Protein AF-A0A699R801-F1 (afdb_monomer)

Nearest PDB structures (foldseek):
  4rgh-assembly1_A  TM=7.726E-01  e=1.536E-02  Homo sapiens
  7d66-assembly2_I  TM=7.312E-01  e=2.728E-02  Toxoplasma gondii GT1
  5yq8-assembly2_D  TM=7.427E-01  e=1.434E-01  Leishmania major
  1b5f-assembly1_B  TM=5.757E-01  e=1.427E+00  Cynara cardunculus

Solvent-accessible surface area (backbone atoms only — not comparable to full-atom values): 6549 Å² total; per-residue (Å²): 65,30,41,70,55,49,62,73,67,67,60,75,80,61,42,83,63,91,64,73,42,73,46,97,87,66,48,78,44,67,50,76,16,34,37,68,74,44,72,46,76,55,93,95,44,75,43,74,34,72,38,59,25,30,82,59,89,65,49,87,92,61,64,68,83,84,51,68,70,52,41,59,74,53,47,52,45,74,42,77,88,82,71,43,78,44,72,57,80,79,79,81,60,64,75,63,51,62,65,64,73,75,114

Structure (mmCIF, N/CA/C/O backbone):
data_AF-A0A699R801-F1
#
_entry.id   AF-A0A699R801-F1
#
loop_
_atom_site.group_PDB
_atom_site.id
_ato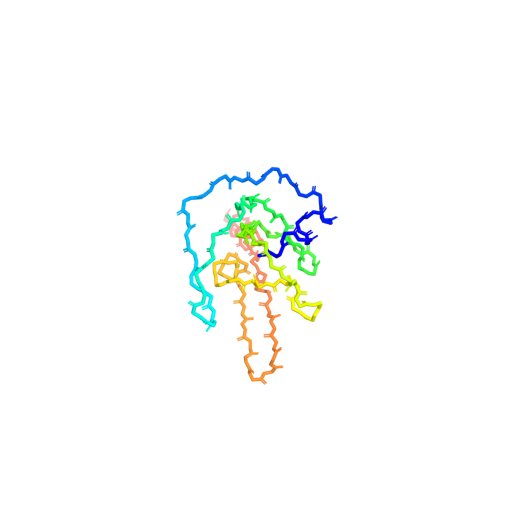m_site.type_symbol
_atom_site.label_atom_id
_atom_site.label_alt_id
_atom_site.label_comp_id
_atom_site.label_asym_id
_atom_site.label_entity_id
_atom_site.label_seq_id
_atom_site.pdbx_PDB_ins_code
_atom_site.Cartn_x
_atom_site.Cartn_y
_atom_site.Cartn_z
_atom_site.occupancy
_atom_site.B_iso_or_equiv
_atom_site.auth_seq_id
_atom_site.auth_comp_id
_atom_site.auth_asym_id
_atom_site.auth_atom_id
_atom_site.pdbx_PDB_model_num
ATOM 1 N N . MET A 1 1 ? 1.287 -0.414 -5.294 1.00 91.19 1 MET A N 1
ATOM 2 C CA . MET A 1 1 ? 0.227 0.325 -6.012 1.00 91.19 1 MET A CA 1
ATOM 3 C C . MET A 1 1 ? 0.612 0.409 -7.484 1.00 91.19 1 MET A C 1
ATOM 5 O O . MET A 1 1 ? 1.769 0.710 -7.754 1.00 91.19 1 MET A O 1
ATOM 9 N N . PRO A 1 2 ? -0.299 0.138 -8.429 1.00 92.69 2 PRO A N 1
ATOM 10 C CA . PRO A 1 2 ? -0.031 0.328 -9.853 1.00 92.69 2 PRO A CA 1
ATOM 11 C C . PRO A 1 2 ? 0.170 1.805 -10.222 1.00 92.69 2 PRO A C 1
ATOM 13 O O . PRO A 1 2 ? -0.574 2.673 -9.755 1.00 92.69 2 PRO A O 1
ATOM 16 N N . LEU A 1 3 ? 1.115 2.087 -11.122 1.00 92.62 3 LEU A N 1
ATOM 17 C CA . LEU A 1 3 ? 1.401 3.437 -11.619 1.00 92.62 3 LEU A CA 1
ATOM 18 C C . LEU A 1 3 ? 0.171 4.104 -12.256 1.00 92.62 3 LEU A C 1
ATOM 20 O O . LEU A 1 3 ? -0.043 5.307 -12.104 1.00 92.62 3 LEU A O 1
ATOM 24 N N . SER A 1 4 ? -0.675 3.323 -12.931 1.00 90.56 4 SER A N 1
ATOM 25 C CA . SER A 1 4 ? -1.920 3.808 -13.537 1.00 90.56 4 SER A CA 1
ATOM 26 C C . SER A 1 4 ? -2.900 4.382 -12.506 1.00 90.56 4 SER A C 1
ATOM 28 O O . SER A 1 4 ? -3.553 5.390 -12.774 1.00 90.56 4 SER A O 1
ATOM 30 N N . ILE A 1 5 ? -2.978 3.788 -11.313 1.00 90.94 5 ILE A N 1
ATOM 31 C CA . ILE A 1 5 ? -3.834 4.263 -10.220 1.00 90.94 5 ILE A CA 1
ATOM 32 C C . ILE A 1 5 ? -3.234 5.509 -9.580 1.00 90.94 5 ILE A C 1
ATOM 34 O O . ILE A 1 5 ? -3.948 6.493 -9.407 1.00 90.94 5 ILE A O 1
ATOM 38 N N . TYR A 1 6 ? -1.926 5.503 -9.309 1.00 92.50 6 TYR A N 1
ATOM 39 C CA . TYR A 1 6 ? -1.210 6.681 -8.815 1.00 92.50 6 TYR A CA 1
ATOM 40 C C . TYR A 1 6 ? -1.477 7.915 -9.700 1.00 92.50 6 TYR A C 1
ATOM 42 O O . TYR A 1 6 ? -1.885 8.964 -9.198 1.00 92.50 6 TYR A O 1
ATOM 50 N N . LYS A 1 7 ? -1.359 7.763 -11.030 1.00 91.44 7 LYS A N 1
ATOM 51 C CA . LYS A 1 7 ? -1.638 8.833 -12.006 1.00 91.44 7 LYS A CA 1
ATOM 52 C C . LYS A 1 7 ? -3.095 9.308 -11.957 1.00 91.44 7 LYS A C 1
ATOM 54 O O . LYS A 1 7 ? -3.345 10.509 -12.010 1.00 91.44 7 LYS A O 1
ATOM 59 N N . LYS A 1 8 ? -4.061 8.388 -11.831 1.00 91.06 8 LYS A N 1
ATOM 60 C CA . LYS A 1 8 ? -5.495 8.726 -11.715 1.00 91.06 8 LYS A CA 1
ATOM 61 C C . LYS A 1 8 ? -5.814 9.504 -10.438 1.00 91.06 8 LYS A C 1
ATOM 63 O O . LYS A 1 8 ? -6.626 10.421 -10.483 1.00 91.06 8 LYS A O 1
ATOM 68 N N . LEU A 1 9 ? -5.171 9.149 -9.327 1.00 90.06 9 LEU A N 1
ATOM 69 C CA . LEU A 1 9 ? -5.364 9.791 -8.026 1.00 90.06 9 LEU A CA 1
ATOM 70 C C . LEU A 1 9 ? -4.672 11.157 -7.909 1.00 90.06 9 LEU A C 1
ATOM 72 O O . LEU A 1 9 ? -4.937 11.871 -6.947 1.00 90.06 9 LEU A O 1
ATOM 76 N N . ARG A 1 10 ? -3.815 11.529 -8.875 1.00 91.06 10 ARG A N 1
ATOM 77 C CA . ARG A 1 10 ? -3.068 12.803 -8.891 1.00 91.06 10 ARG A CA 1
ATOM 78 C C . ARG A 1 10 ? -2.309 13.047 -7.579 1.00 91.06 10 ARG A C 1
ATOM 80 O O . ARG A 1 10 ? -2.321 14.150 -7.038 1.00 91.06 10 ARG A O 1
ATOM 87 N N . LEU A 1 11 ? -1.698 11.985 -7.053 1.00 89.69 11 LEU A N 1
ATOM 88 C CA . LEU A 1 11 ? -0.943 12.033 -5.803 1.00 89.69 11 LEU A CA 1
ATOM 89 C C . LEU A 1 11 ? 0.340 12.874 -5.954 1.00 89.69 11 LEU A C 1
ATOM 91 O O . LEU A 1 11 ? 0.809 13.063 -7.080 1.00 89.69 11 LEU A O 1
ATOM 95 N N . PRO A 1 12 ? 0.920 13.360 -4.837 1.00 86.88 12 PRO A N 1
ATOM 96 C CA . PRO A 1 12 ? 2.181 14.098 -4.846 1.00 86.88 12 PRO A CA 1
ATOM 97 C C . PRO A 1 12 ? 3.333 13.318 -5.484 1.00 86.88 12 PRO A C 1
ATOM 99 O O . PRO A 1 12 ? 3.229 12.115 -5.736 1.00 86.88 12 PRO A O 1
ATOM 102 N N . THR A 1 13 ? 4.446 14.011 -5.722 1.00 91.75 13 THR A N 1
ATOM 103 C CA . THR A 1 13 ? 5.654 13.452 -6.338 1.00 91.75 13 THR A CA 1
ATOM 104 C C . THR A 1 13 ? 6.111 12.171 -5.641 1.00 91.75 13 THR A C 1
ATOM 106 O O . THR A 1 13 ? 6.087 12.070 -4.416 1.00 91.75 13 THR A O 1
ATOM 109 N N . LEU A 1 14 ? 6.522 11.186 -6.440 1.00 96.00 14 LEU A N 1
ATOM 110 C CA . LEU A 1 14 ? 7.141 9.968 -5.933 1.00 96.00 14 LEU A CA 1
ATOM 111 C C . LEU A 1 14 ? 8.548 10.262 -5.425 1.00 96.00 14 LEU A C 1
ATOM 113 O O . LEU A 1 14 ? 9.321 10.943 -6.096 1.00 96.00 14 LEU A O 1
ATOM 117 N N . ASN A 1 15 ? 8.889 9.682 -4.281 1.00 96.44 15 ASN A N 1
ATOM 118 C CA . ASN A 1 15 ? 10.258 9.654 -3.798 1.00 96.44 15 ASN A CA 1
ATOM 119 C C . ASN A 1 15 ? 11.025 8.524 -4.484 1.00 96.44 15 ASN A C 1
ATOM 121 O O . ASN A 1 15 ? 10.529 7.394 -4.596 1.00 96.44 15 ASN A O 1
ATOM 125 N N . ASP A 1 16 ? 12.252 8.823 -4.902 1.00 96.19 16 ASP A N 1
ATOM 126 C CA . ASP A 1 16 ? 13.163 7.818 -5.430 1.00 96.19 16 ASP A CA 1
ATOM 127 C C . ASP A 1 16 ? 13.464 6.750 -4.377 1.00 96.19 16 ASP A C 1
ATOM 129 O O . ASP A 1 16 ? 13.562 7.010 -3.176 1.00 96.19 16 ASP A O 1
ATOM 133 N N . THR A 1 17 ? 13.653 5.517 -4.838 1.00 95.88 17 THR A N 1
ATOM 134 C CA . THR A 1 17 ? 14.020 4.401 -3.971 1.00 95.88 17 THR A CA 1
ATOM 135 C C . THR A 1 17 ? 15.038 3.495 -4.644 1.00 95.88 17 THR A C 1
ATOM 137 O O . THR A 1 17 ? 15.002 3.263 -5.852 1.00 95.88 17 THR A O 1
ATOM 140 N N . LYS A 1 18 ? 15.959 2.959 -3.838 1.00 96.50 18 LYS A N 1
ATOM 141 C CA . LYS A 1 18 ? 16.910 1.915 -4.253 1.00 96.50 18 LYS A CA 1
ATOM 142 C C . LYS A 1 18 ? 16.349 0.503 -4.054 1.00 96.50 18 LYS A C 1
ATOM 144 O O . LYS A 1 18 ? 17.066 -0.471 -4.253 1.00 96.50 18 LYS A O 1
ATOM 149 N N . MET A 1 19 ? 15.091 0.396 -3.627 1.00 94.56 19 MET A N 1
ATOM 150 C CA . MET A 1 19 ? 14.412 -0.875 -3.420 1.00 94.56 19 MET A CA 1
ATOM 151 C C . MET A 1 19 ? 14.301 -1.662 -4.727 1.00 94.56 19 MET A C 1
ATOM 153 O O . MET A 1 19 ? 14.082 -1.104 -5.801 1.00 94.56 19 MET A O 1
ATOM 157 N N . VAL A 1 20 ? 14.392 -2.977 -4.598 1.00 95.38 20 VAL A N 1
ATOM 158 C CA . VAL A 1 20 ? 14.054 -3.951 -5.629 1.00 95.38 20 VAL A CA 1
ATOM 159 C C . VAL A 1 20 ? 13.101 -4.952 -4.982 1.00 95.38 20 VAL A C 1
ATOM 161 O O . VAL A 1 20 ? 13.271 -5.287 -3.809 1.00 95.38 20 VAL A O 1
ATOM 164 N N . LEU A 1 21 ? 12.070 -5.373 -5.709 1.00 92.50 21 LEU A N 1
ATOM 165 C CA . LEU A 1 21 ? 11.050 -6.288 -5.20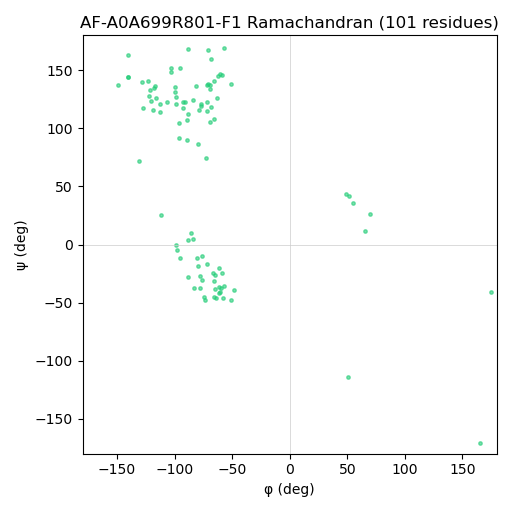9 1.00 92.50 21 LEU A CA 1
ATOM 166 C C . LEU A 1 21 ? 11.053 -7.576 -6.017 1.00 92.50 21 LEU A C 1
ATOM 168 O O . LEU A 1 21 ? 11.056 -7.528 -7.241 1.00 92.50 21 LEU A O 1
ATOM 172 N N . GLU A 1 22 ? 10.984 -8.708 -5.329 1.00 93.62 22 GLU A N 1
ATOM 173 C CA . GLU A 1 22 ? 10.618 -9.985 -5.933 1.00 93.62 22 GLU A CA 1
ATOM 174 C C . GLU A 1 22 ? 9.104 -10.174 -5.774 1.00 93.62 22 GLU A C 1
ATOM 176 O O . GLU A 1 22 ? 8.567 -10.090 -4.665 1.00 93.62 22 GLU A O 1
ATOM 181 N N . ILE A 1 23 ? 8.400 -10.349 -6.889 1.00 88.38 23 ILE A N 1
ATOM 182 C CA . ILE A 1 23 ? 6.948 -10.544 -6.930 1.00 88.38 23 ILE A CA 1
ATOM 183 C C . ILE A 1 23 ? 6.632 -12.044 -6.790 1.00 88.38 23 ILE A C 1
ATOM 185 O O . ILE A 1 23 ? 7.518 -12.891 -6.842 1.00 88.38 23 ILE A O 1
ATOM 189 N N . ALA A 1 24 ? 5.365 -12.403 -6.565 1.00 87.69 24 ALA A N 1
ATOM 190 C CA . ALA A 1 24 ? 4.944 -13.785 -6.309 1.00 87.69 24 ALA A CA 1
ATOM 191 C C . ALA A 1 24 ? 5.283 -14.774 -7.444 1.00 87.69 24 ALA A C 1
ATOM 193 O O . ALA A 1 24 ? 5.437 -15.967 -7.194 1.00 87.69 24 ALA A O 1
ATOM 194 N N . ASP A 1 25 ? 5.425 -14.286 -8.676 1.00 89.75 25 ASP A N 1
ATOM 195 C CA . ASP A 1 25 ? 5.878 -15.052 -9.842 1.00 89.75 25 ASP A CA 1
ATOM 196 C C . ASP A 1 25 ? 7.413 -15.115 -9.967 1.00 89.75 25 ASP A C 1
ATOM 198 O O . ASP A 1 25 ? 7.936 -15.585 -10.976 1.00 89.75 25 ASP A O 1
ATOM 202 N N . ARG A 1 26 ? 8.134 -14.668 -8.929 1.00 93.06 26 ARG A N 1
ATOM 203 C CA . ARG A 1 26 ? 9.598 -14.555 -8.842 1.00 93.06 26 ARG A CA 1
ATOM 204 C C . ARG A 1 26 ? 10.205 -13.548 -9.813 1.00 93.06 26 ARG A C 1
ATOM 206 O O . ARG A 1 26 ? 11.424 -13.510 -9.981 1.00 93.06 26 ARG A O 1
ATOM 213 N N . THR A 1 27 ? 9.388 -12.711 -10.452 1.00 91.50 27 THR A N 1
ATOM 214 C CA . THR A 1 27 ? 9.920 -11.611 -11.252 1.00 91.50 27 THR A CA 1
ATOM 215 C C . THR A 1 27 ? 10.508 -10.545 -10.339 1.00 91.50 27 THR A C 1
ATOM 217 O O . THR A 1 27 ? 9.948 -10.193 -9.298 1.00 91.50 27 THR A O 1
ATOM 220 N N . ILE A 1 28 ? 11.666 -10.026 -10.735 1.00 94.38 28 ILE A N 1
ATOM 221 C CA . ILE A 1 28 ? 12.329 -8.931 -10.039 1.00 94.38 28 ILE A CA 1
ATOM 222 C C . ILE A 1 28 ? 11.874 -7.623 -10.685 1.00 94.38 28 ILE A C 1
ATOM 224 O O . ILE A 1 28 ? 12.147 -7.373 -11.857 1.00 94.38 28 ILE A O 1
ATOM 228 N N . SER A 1 29 ? 11.200 -6.772 -9.915 1.00 92.50 29 SER A N 1
ATOM 229 C CA . SER A 1 29 ? 10.690 -5.481 -10.365 1.00 92.50 29 SER A CA 1
ATOM 230 C C . SER A 1 29 ? 11.341 -4.334 -9.604 1.00 92.50 29 SER A C 1
ATOM 232 O O . SER A 1 29 ? 11.444 -4.341 -8.374 1.00 92.50 29 SER A O 1
ATOM 234 N N . LYS A 1 30 ? 11.719 -3.289 -10.342 1.00 95.69 30 LYS A N 1
ATOM 235 C CA . LYS A 1 30 ? 12.150 -2.016 -9.765 1.00 95.69 30 LYS A CA 1
ATOM 236 C C . LYS A 1 30 ? 10.933 -1.092 -9.615 1.00 95.69 30 LYS A C 1
ATOM 238 O O . LYS A 1 30 ? 10.260 -0.831 -10.612 1.00 95.69 30 LYS A O 1
ATOM 243 N N . PRO A 1 31 ? 10.624 -0.594 -8.407 1.00 95.88 31 PRO A N 1
ATOM 244 C CA . PRO A 1 31 ? 9.597 0.422 -8.226 1.00 95.88 31 PRO A CA 1
ATOM 245 C C . PRO A 1 31 ? 9.886 1.692 -9.024 1.00 95.88 31 PRO A C 1
ATOM 247 O O . PRO A 1 31 ? 11.035 2.115 -9.139 1.00 95.88 31 PRO A O 1
ATOM 250 N N . THR A 1 32 ? 8.826 2.340 -9.502 1.00 96.31 32 THR A N 1
ATOM 251 C CA . THR A 1 32 ? 8.890 3.712 -10.022 1.00 96.31 32 THR A CA 1
ATOM 252 C C . THR A 1 32 ? 9.236 4.699 -8.909 1.00 96.31 32 THR A C 1
ATOM 254 O O . THR A 1 32 ? 9.880 5.707 -9.163 1.00 96.31 32 THR A O 1
ATOM 257 N N . GLY A 1 33 ? 8.814 4.410 -7.677 1.00 96.62 33 GLY A N 1
ATOM 258 C CA . GLY A 1 33 ? 9.107 5.220 -6.502 1.00 96.62 33 GLY A CA 1
ATOM 259 C C . GLY A 1 33 ? 8.208 4.859 -5.326 1.00 96.62 33 GLY A C 1
ATOM 260 O O . GLY A 1 33 ? 7.459 3.877 -5.372 1.00 96.62 33 GLY A O 1
ATOM 261 N N . VAL A 1 34 ? 8.273 5.663 -4.270 1.00 95.81 34 VAL A N 1
ATOM 262 C CA . VAL A 1 34 ? 7.410 5.544 -3.092 1.00 95.81 34 VAL A CA 1
ATOM 263 C C . VAL A 1 34 ? 6.552 6.797 -2.975 1.00 95.81 34 VAL A C 1
ATOM 265 O O . VAL A 1 34 ? 7.066 7.909 -2.954 1.00 95.81 34 VAL A O 1
ATOM 268 N N . ALA A 1 35 ? 5.236 6.617 -2.897 1.00 94.94 35 ALA A N 1
ATOM 269 C CA . ALA A 1 35 ? 4.319 7.676 -2.499 1.00 94.94 35 ALA A CA 1
ATOM 270 C C . ALA A 1 35 ? 4.191 7.645 -0.974 1.00 94.94 35 ALA A C 1
ATOM 272 O O . ALA A 1 35 ? 3.667 6.677 -0.420 1.00 94.94 35 ALA A O 1
ATOM 273 N N . GLU A 1 36 ? 4.691 8.673 -0.298 1.00 93.38 36 GLU A N 1
ATOM 274 C CA . GLU A 1 36 ? 4.664 8.761 1.162 1.00 93.38 36 GLU A CA 1
ATOM 275 C C . GLU A 1 36 ? 3.470 9.568 1.671 1.00 93.38 36 GLU A C 1
ATOM 277 O O . GLU A 1 36 ? 2.980 10.472 0.994 1.00 93.38 36 GLU A O 1
ATOM 282 N N . ASN A 1 37 ? 3.024 9.252 2.890 1.00 90.25 37 ASN A N 1
ATOM 283 C CA . ASN A 1 37 ? 1.987 9.991 3.617 1.00 90.25 37 ASN A CA 1
ATOM 284 C C . ASN A 1 37 ? 0.666 10.143 2.841 1.00 90.25 37 ASN A C 1
ATOM 286 O O . ASN A 1 37 ? -0.033 11.152 2.950 1.00 90.25 37 ASN A O 1
ATOM 290 N N . VAL A 1 38 ? 0.294 9.120 2.071 1.00 91.62 38 VAL A N 1
ATOM 291 C CA . VAL A 1 38 ? -0.995 9.067 1.379 1.00 91.62 38 VAL A CA 1
ATOM 292 C C . VAL A 1 38 ? -2.075 8.698 2.389 1.00 91.62 38 VAL A C 1
ATOM 294 O O . VAL A 1 38 ? -2.021 7.633 3.002 1.00 91.62 38 VAL A O 1
ATOM 297 N N . PHE A 1 39 ? -3.081 9.556 2.555 1.00 90.88 39 PHE A N 1
ATOM 298 C CA . PHE A 1 39 ? -4.217 9.255 3.422 1.00 90.88 39 PHE A CA 1
ATOM 299 C C . PHE A 1 39 ? -5.189 8.289 2.743 1.00 90.88 39 PHE A C 1
ATOM 301 O O . PHE A 1 39 ? -5.785 8.596 1.711 1.00 90.88 39 PHE A O 1
ATOM 308 N N . VAL A 1 40 ? -5.384 7.128 3.362 1.00 90.19 40 VAL A N 1
ATOM 309 C CA . VAL A 1 40 ? -6.363 6.123 2.947 1.00 90.19 40 VAL A CA 1
ATOM 310 C C . VAL A 1 40 ? -7.602 6.277 3.810 1.00 90.19 40 VAL A C 1
ATOM 312 O O . VAL A 1 40 ? -7.529 6.143 5.033 1.00 90.19 40 VAL A O 1
ATOM 315 N N . LYS A 1 41 ? -8.743 6.542 3.171 1.00 90.00 41 LYS A N 1
ATOM 316 C CA . LYS A 1 41 ? -10.041 6.541 3.841 1.00 90.00 41 LYS A CA 1
ATOM 317 C C . LYS A 1 41 ? -10.583 5.116 3.913 1.00 90.00 41 LYS A C 1
ATOM 319 O O . LYS A 1 41 ? -10.742 4.478 2.875 1.00 90.00 41 LYS A O 1
ATOM 324 N N . ILE A 1 42 ? -10.904 4.646 5.113 1.00 86.56 42 ILE A N 1
ATOM 325 C CA . ILE A 1 42 ? -11.632 3.394 5.337 1.00 86.56 42 ILE A CA 1
ATOM 326 C C . ILE A 1 42 ? -12.822 3.711 6.238 1.00 86.56 42 ILE A C 1
ATOM 328 O O . ILE A 1 42 ? -12.645 4.170 7.369 1.00 86.56 42 ILE A O 1
ATOM 332 N N . ASP A 1 43 ? -14.033 3.505 5.714 1.00 85.94 43 ASP A N 1
ATOM 333 C CA . ASP A 1 43 ? -15.278 3.993 6.317 1.00 85.94 43 ASP A CA 1
ATOM 334 C C . ASP A 1 43 ? -15.173 5.502 6.640 1.00 85.94 43 ASP A C 1
ATOM 336 O O . ASP A 1 43 ? -15.012 6.323 5.733 1.00 85.94 43 ASP A O 1
ATOM 340 N N . LYS A 1 44 ? -15.192 5.889 7.917 1.00 87.50 44 LYS A N 1
ATOM 341 C CA . LYS A 1 44 ? -15.063 7.279 8.386 1.00 87.50 44 LYS A CA 1
ATOM 342 C C 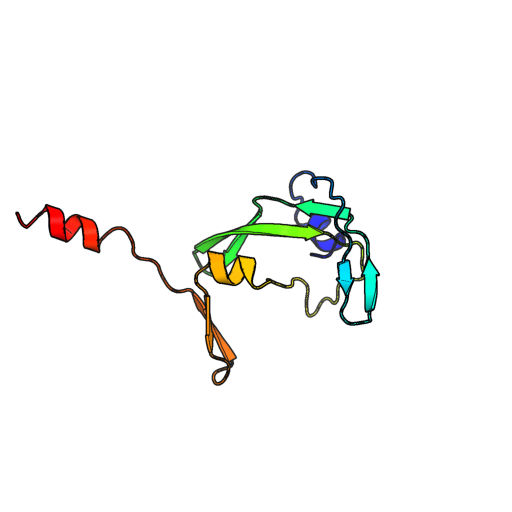. LYS A 1 44 ? -13.657 7.665 8.848 1.00 87.50 44 LYS A C 1
ATOM 344 O O . LYS A 1 44 ? -13.454 8.796 9.285 1.00 87.50 44 LYS A O 1
ATOM 349 N N . PHE A 1 45 ? -12.702 6.742 8.793 1.00 86.31 45 PHE A N 1
ATOM 350 C CA . PHE A 1 45 ? -11.351 6.934 9.312 1.00 86.31 45 PHE A CA 1
ATOM 351 C C . PHE A 1 45 ? -10.355 7.203 8.191 1.00 86.31 45 PHE A C 1
ATOM 353 O O . PHE A 1 45 ? -10.526 6.729 7.070 1.00 86.31 45 PHE A O 1
ATOM 360 N N . TYR A 1 46 ? -9.295 7.936 8.519 1.00 91.12 46 TYR A N 1
ATOM 361 C CA . TYR A 1 46 ? -8.187 8.224 7.619 1.00 91.12 46 TYR A CA 1
ATOM 362 C C . TYR A 1 46 ? -6.894 7.729 8.254 1.00 91.12 46 TYR A C 1
ATOM 364 O O . TYR A 1 46 ? -6.591 8.087 9.392 1.00 91.12 46 TYR A O 1
ATOM 372 N N . PHE A 1 47 ? -6.129 6.933 7.513 1.00 90.19 47 PHE A N 1
ATOM 373 C CA . PHE A 1 47 ? -4.838 6.416 7.958 1.00 90.19 47 PHE A CA 1
ATOM 374 C C . PHE A 1 47 ? -3.743 6.843 6.985 1.00 90.19 47 PHE A C 1
ATOM 376 O O . PHE A 1 47 ? -3.932 6.696 5.774 1.00 90.19 47 PHE A O 1
ATOM 383 N N . PRO A 1 48 ? -2.603 7.358 7.471 1.00 91.12 48 PRO A N 1
ATOM 384 C CA . PRO A 1 48 ? -1.458 7.594 6.611 1.00 91.12 48 PRO A CA 1
ATOM 385 C C . PRO A 1 48 ? -0.867 6.252 6.164 1.00 91.12 48 PRO A C 1
ATOM 387 O O . PRO A 1 48 ? -0.733 5.315 6.954 1.00 91.12 48 PRO A O 1
ATOM 390 N N . ALA A 1 49 ? -0.507 6.164 4.890 1.00 92.00 49 ALA A N 1
ATOM 391 C CA . ALA A 1 49 ? 0.104 4.992 4.290 1.00 92.00 49 ALA A CA 1
ATOM 392 C C . ALA A 1 49 ? 1.193 5.400 3.301 1.00 92.00 49 ALA A C 1
ATOM 394 O O . ALA A 1 49 ? 1.046 6.367 2.552 1.00 92.00 49 ALA A O 1
ATOM 395 N N . ASN A 1 50 ? 2.252 4.600 3.253 1.00 93.19 50 ASN A N 1
ATOM 396 C CA . ASN A 1 50 ? 3.253 4.686 2.200 1.00 93.19 50 ASN A CA 1
ATOM 397 C C . ASN A 1 50 ? 2.974 3.589 1.171 1.00 93.19 50 ASN A C 1
ATOM 399 O O . ASN A 1 50 ? 2.721 2.438 1.534 1.00 93.19 50 ASN A O 1
ATOM 403 N N . PHE A 1 51 ? 3.046 3.929 -0.113 1.00 93.69 51 PHE A N 1
ATOM 404 C CA . PHE A 1 51 ? 2.829 2.992 -1.207 1.00 93.69 51 PHE A CA 1
ATOM 405 C C . PHE A 1 51 ? 4.057 2.893 -2.091 1.00 93.69 51 PHE A C 1
ATOM 407 O O . PHE A 1 51 ? 4.482 3.871 -2.698 1.00 93.69 51 PHE A O 1
ATOM 414 N N . VAL A 1 52 ? 4.565 1.674 -2.251 1.00 94.44 52 VAL A N 1
ATOM 415 C CA . VAL A 1 52 ? 5.503 1.374 -3.332 1.00 94.44 52 VAL A CA 1
ATOM 416 C C . VAL A 1 52 ? 4.731 1.383 -4.649 1.00 94.44 52 VAL A C 1
ATOM 418 O O . VAL A 1 52 ? 3.740 0.656 -4.793 1.00 94.44 52 VAL A O 1
ATOM 421 N N . VAL A 1 53 ? 5.149 2.221 -5.595 1.00 94.69 53 VAL A N 1
ATOM 422 C CA . VAL A 1 53 ? 4.519 2.355 -6.911 1.00 94.69 53 VAL A CA 1
ATOM 423 C C . VAL A 1 53 ? 5.298 1.546 -7.939 1.00 94.69 53 VAL A C 1
ATOM 425 O O . VAL A 1 53 ? 6.510 1.693 -8.064 1.00 94.69 53 VAL A O 1
ATOM 428 N N . LEU A 1 54 ? 4.596 0.674 -8.658 1.00 93.19 54 LEU A N 1
ATOM 429 C CA . LEU A 1 54 ? 5.153 -0.217 -9.676 1.00 93.19 54 LEU A CA 1
ATOM 430 C C . LEU A 1 54 ? 4.435 0.022 -11.006 1.00 93.19 54 LEU A C 1
ATOM 432 O O . LEU A 1 54 ? 3.212 0.193 -11.022 1.00 93.19 54 LEU A O 1
ATOM 436 N N . ASP A 1 55 ? 5.177 -0.002 -12.110 1.00 91.25 55 ASP A N 1
ATOM 437 C CA . ASP A 1 55 ? 4.608 0.073 -13.455 1.00 91.25 55 ASP A CA 1
ATOM 438 C C . ASP A 1 55 ? 4.284 -1.334 -13.968 1.00 91.25 55 ASP A C 1
ATOM 440 O O . ASP A 1 55 ? 5.130 -2.029 -14.523 1.00 91.25 55 ASP A O 1
ATOM 444 N N . PHE A 1 56 ? 3.062 -1.787 -13.696 1.00 85.75 56 PHE A N 1
ATOM 445 C CA . PHE A 1 56 ? 2.546 -3.068 -14.170 1.00 85.75 56 PHE A CA 1
ATOM 446 C C . PHE A 1 56 ? 1.083 -2.933 -14.588 1.00 85.75 56 PHE A C 1
ATOM 448 O O . PHE A 1 56 ? 0.387 -1.979 -14.218 1.00 85.75 56 PHE A O 1
ATOM 455 N N . VAL A 1 57 ? 0.603 -3.918 -15.346 1.00 84.19 57 VAL A N 1
ATOM 456 C CA . VAL A 1 57 ? -0.802 -3.998 -15.746 1.00 84.19 57 VAL A CA 1
ATOM 457 C C . VAL A 1 57 ? -1.646 -4.303 -14.511 1.00 84.19 57 VAL A C 1
ATOM 459 O O . VAL A 1 57 ? -1.637 -5.417 -13.993 1.00 84.19 57 VAL A O 1
ATOM 462 N N . ALA A 1 58 ? -2.360 -3.293 -14.020 1.00 80.12 58 ALA A N 1
ATOM 463 C CA . ALA A 1 58 ? -3.246 -3.448 -12.875 1.00 80.12 58 ALA A CA 1
ATOM 464 C C . ALA A 1 58 ? -4.380 -4.428 -13.208 1.00 80.12 58 ALA A C 1
ATOM 466 O O . ALA A 1 58 ? -5.122 -4.194 -14.164 1.00 80.12 58 ALA A O 1
ATOM 467 N N . ASP A 1 59 ? -4.560 -5.469 -12.391 1.00 82.19 59 ASP A N 1
ATOM 468 C CA . ASP A 1 59 ? -5.799 -6.246 -12.411 1.00 82.19 59 ASP A CA 1
ATOM 469 C C . ASP A 1 59 ? -6.925 -5.343 -11.878 1.00 82.19 59 ASP A C 1
ATOM 471 O O . ASP A 1 59 ? -6.857 -4.901 -10.724 1.00 82.19 59 ASP A O 1
ATOM 475 N N . PRO A 1 60 ? -7.962 -5.039 -12.676 1.00 78.88 60 PRO A N 1
ATOM 476 C CA . PRO A 1 60 ? -9.058 -4.185 -12.230 1.00 78.88 60 PRO A CA 1
ATOM 477 C C . PRO A 1 60 ? -9.821 -4.767 -11.030 1.00 78.88 60 PRO A C 1
ATOM 479 O O . PRO A 1 60 ? -10.475 -4.013 -10.315 1.00 78.88 60 PRO A O 1
ATOM 482 N N . ARG A 1 61 ? -9.722 -6.080 -10.780 1.00 84.12 61 ARG A N 1
ATOM 483 C CA . ARG A 1 61 ? -10.340 -6.760 -9.633 1.00 84.12 61 ARG A CA 1
ATOM 484 C C . ARG A 1 61 ? -9.561 -6.550 -8.336 1.00 84.12 61 ARG A C 1
ATOM 486 O O . ARG A 1 61 ? -10.160 -6.585 -7.267 1.00 84.12 61 ARG A O 1
ATOM 493 N N . VAL A 1 62 ? -8.247 -6.322 -8.416 1.00 76.56 62 VAL A N 1
ATOM 494 C CA . VAL A 1 62 ? -7.377 -6.113 -7.246 1.00 76.56 62 VAL A CA 1
ATOM 495 C C . VAL A 1 62 ? -6.519 -4.864 -7.460 1.00 76.56 62 VAL A C 1
ATOM 497 O O . VAL A 1 62 ? -5.310 -4.948 -7.689 1.00 76.56 62 VAL A O 1
ATOM 500 N N . PRO A 1 63 ? -7.129 -3.669 -7.387 1.00 74.19 63 PRO A N 1
ATOM 501 C CA . PRO A 1 63 ? -6.426 -2.428 -7.693 1.00 74.19 63 PRO A CA 1
ATOM 502 C C . PRO A 1 63 ? -5.319 -2.097 -6.677 1.00 74.19 63 PRO A C 1
ATOM 504 O O . PRO A 1 63 ? -4.369 -1.384 -7.004 1.00 74.19 63 PRO A O 1
ATOM 507 N N . LEU A 1 64 ? -5.407 -2.590 -5.435 1.00 86.25 64 LEU A N 1
ATOM 508 C CA . LEU A 1 64 ? -4.487 -2.215 -4.364 1.00 86.25 64 LEU A CA 1
ATOM 509 C C . LEU A 1 64 ? -4.269 -3.353 -3.364 1.00 86.25 64 LEU A C 1
ATOM 511 O O . LEU A 1 64 ? -5.218 -3.988 -2.922 1.00 86.25 64 LEU A O 1
ATOM 515 N N . ILE A 1 65 ? -3.013 -3.550 -2.962 1.00 87.50 65 ILE A N 1
ATOM 516 C CA . ILE A 1 65 ? -2.633 -4.468 -1.884 1.00 87.50 65 ILE A CA 1
ATOM 517 C C . ILE A 1 65 ? -2.247 -3.630 -0.665 1.00 87.50 65 ILE A C 1
ATOM 519 O O . ILE A 1 65 ? -1.341 -2.796 -0.744 1.00 87.50 65 ILE A O 1
ATOM 523 N N . LEU A 1 66 ? -2.929 -3.862 0.457 1.00 89.50 66 LEU A N 1
ATOM 524 C CA . LEU A 1 66 ? -2.606 -3.270 1.754 1.00 89.50 66 LEU A CA 1
ATOM 525 C C . LEU A 1 66 ? -1.753 -4.260 2.544 1.00 89.50 66 LEU A C 1
ATOM 527 O O . LEU A 1 66 ? -2.235 -5.281 3.027 1.00 89.50 66 LEU A O 1
ATOM 531 N N . GLY A 1 67 ? -0.457 -3.976 2.630 1.00 90.62 67 GLY A N 1
ATOM 532 C CA . GLY A 1 67 ? 0.480 -4.843 3.335 1.00 90.62 67 GLY A CA 1
ATOM 533 C C . GLY A 1 67 ? 0.300 -4.816 4.856 1.00 90.62 67 GLY A C 1
ATOM 534 O O . GLY A 1 67 ? -0.311 -3.908 5.423 1.00 90.62 67 GLY A O 1
ATOM 535 N N . ARG A 1 68 ? 0.945 -5.774 5.532 1.00 92.12 68 ARG A N 1
ATOM 536 C CA . ARG A 1 68 ? 0.990 -5.871 7.003 1.00 92.12 68 ARG A CA 1
ATOM 537 C C . ARG A 1 68 ? 1.356 -4.561 7.721 1.00 92.12 68 ARG A C 1
ATOM 539 O O . ARG A 1 68 ? 0.726 -4.298 8.740 1.00 92.12 68 ARG A O 1
ATOM 546 N N . PRO A 1 69 ? 2.296 -3.721 7.230 1.00 91.31 69 PRO A N 1
ATOM 547 C CA . PRO A 1 69 ? 2.593 -2.447 7.885 1.00 91.31 69 PRO A CA 1
ATOM 548 C C . PRO A 1 69 ? 1.369 -1.533 8.006 1.00 91.31 69 PRO A C 1
ATOM 550 O O . PRO A 1 69 ? 1.091 -1.036 9.090 1.00 91.31 69 PRO A O 1
ATOM 553 N N . PHE A 1 70 ? 0.585 -1.386 6.932 1.00 91.88 70 PHE A N 1
ATOM 554 C CA . PHE A 1 70 ? -0.641 -0.585 6.960 1.00 91.88 70 PHE A CA 1
ATOM 555 C C . PHE A 1 70 ? -1.676 -1.173 7.924 1.00 91.88 70 PHE A C 1
ATOM 557 O O . PHE A 1 70 ? -2.245 -0.455 8.743 1.00 91.88 70 PHE A O 1
ATOM 564 N N . LEU A 1 71 ? -1.882 -2.493 7.860 1.00 91.75 71 LEU A N 1
ATOM 565 C CA . LEU A 1 71 ? -2.812 -3.200 8.744 1.00 91.75 71 LEU A CA 1
ATOM 566 C C . LEU A 1 71 ? -2.424 -3.035 10.223 1.00 91.75 71 LEU A C 1
ATOM 568 O O . LEU A 1 71 ? -3.290 -2.854 11.077 1.00 91.75 71 LEU A O 1
ATOM 572 N N . SER A 1 72 ? -1.122 -3.027 10.516 1.00 90.81 72 SER A N 1
ATOM 573 C CA . SER A 1 72 ? -0.595 -2.749 11.851 1.00 90.81 72 SER A CA 1
ATOM 574 C C . SER A 1 72 ? -0.870 -1.308 12.286 1.00 90.81 72 SER A C 1
ATOM 576 O O . SER A 1 72 ? -1.315 -1.101 13.412 1.00 90.81 72 SER A O 1
ATOM 578 N N . THR A 1 73 ? -0.638 -0.318 11.415 1.00 89.50 73 THR A N 1
ATOM 579 C CA . THR A 1 73 ? -0.905 1.105 11.697 1.00 89.50 73 THR A CA 1
ATOM 580 C C . THR A 1 73 ? -2.380 1.366 11.988 1.00 89.50 73 THR A C 1
ATOM 582 O O . THR A 1 73 ? -2.704 2.117 12.903 1.00 89.50 73 THR A O 1
ATOM 585 N N . ALA A 1 74 ? -3.281 0.732 11.240 1.00 89.69 74 ALA A N 1
ATOM 586 C CA . ALA A 1 74 ? -4.721 0.889 11.425 1.00 89.69 74 ALA A CA 1
ATOM 587 C C . ALA A 1 74 ? -5.309 -0.020 12.525 1.00 89.69 74 ALA A C 1
ATOM 589 O O . ALA A 1 74 ? -6.524 -0.034 12.717 1.00 89.69 74 ALA A O 1
ATOM 590 N N . HIS A 1 75 ? -4.466 -0.771 13.251 1.00 89.19 75 HIS A N 1
ATOM 591 C CA . HIS A 1 75 ? -4.882 -1.733 14.278 1.00 89.19 75 HIS A CA 1
ATOM 592 C C . HIS A 1 75 ? -5.992 -2.682 13.791 1.00 89.19 75 HIS A C 1
ATOM 594 O O . HIS A 1 75 ? -6.972 -2.943 14.494 1.00 89.19 75 HIS A O 1
ATOM 600 N N . VAL A 1 76 ? -5.841 -3.173 12.560 1.00 91.44 76 VAL A N 1
ATOM 601 C CA . VAL A 1 76 ? -6.836 -4.013 11.891 1.00 91.44 76 VAL A CA 1
ATOM 602 C C . VAL A 1 76 ? -6.919 -5.384 12.562 1.00 91.44 76 VAL A C 1
ATOM 604 O O . VAL A 1 76 ? -5.900 -6.025 12.814 1.00 91.44 76 VAL A O 1
ATOM 607 N N . LEU A 1 77 ? -8.142 -5.846 12.817 1.00 92.12 77 LEU A N 1
ATOM 608 C CA . LEU A 1 77 ? -8.460 -7.233 13.134 1.00 92.12 77 LEU A CA 1
ATOM 609 C C . LEU A 1 77 ? -8.994 -7.905 11.864 1.00 92.12 77 LEU A C 1
ATOM 611 O O . LEU A 1 77 ? -9.862 -7.349 11.198 1.00 92.12 77 LEU A O 1
ATOM 615 N N . ILE A 1 78 ? -8.4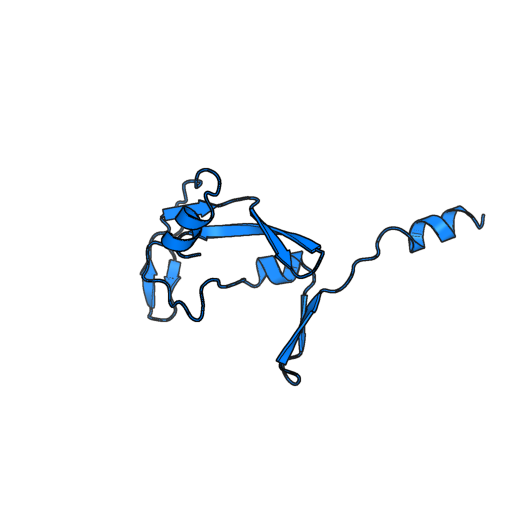65 -9.078 11.529 1.00 92.94 78 ILE A N 1
ATOM 616 C CA . ILE A 1 78 ? -8.932 -9.876 10.392 1.00 92.94 78 ILE A CA 1
ATOM 617 C C . ILE A 1 78 ? -9.578 -11.131 10.964 1.00 92.94 78 ILE A C 1
ATOM 619 O O . ILE A 1 78 ? -8.881 -11.943 11.577 1.00 92.94 78 ILE A O 1
ATOM 623 N N . ASP A 1 79 ? -10.887 -11.266 10.777 1.00 94.19 79 ASP A N 1
ATOM 624 C CA . ASP A 1 79 ? -11.597 -12.512 11.025 1.00 94.19 79 ASP A CA 1
ATOM 625 C C . ASP A 1 79 ? -11.571 -13.345 9.743 1.00 94.19 79 ASP A C 1
ATOM 627 O O . ASP A 1 79 ? -12.204 -13.018 8.742 1.00 94.19 79 ASP A O 1
ATOM 631 N N . VAL A 1 80 ? -10.773 -14.409 9.751 1.00 95.88 8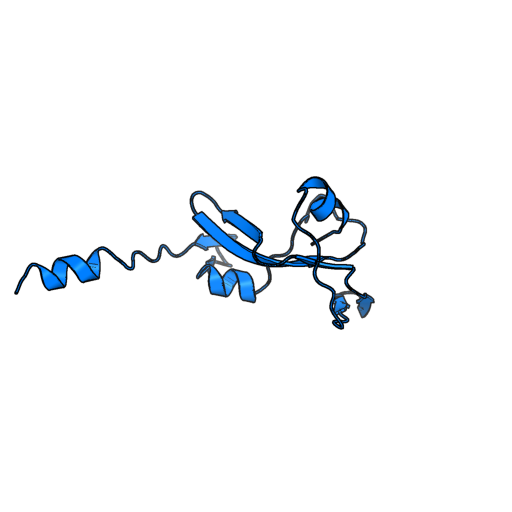0 VAL A N 1
ATOM 632 C CA . VAL A 1 80 ? -10.603 -15.269 8.574 1.00 95.88 80 VAL A CA 1
ATOM 633 C C . VAL A 1 80 ? -11.808 -16.187 8.374 1.00 95.88 80 VAL A C 1
ATOM 635 O O . VAL A 1 80 ? -12.101 -16.543 7.237 1.00 95.88 80 VAL A O 1
ATOM 638 N N . TYR A 1 81 ? -12.486 -16.577 9.455 1.00 95.88 81 TYR A N 1
ATOM 639 C CA . TYR A 1 81 ? -13.617 -17.496 9.385 1.00 95.88 81 TYR A CA 1
ATOM 640 C C . TYR A 1 81 ? -14.847 -16.791 8.813 1.00 95.88 81 TYR A C 1
ATOM 642 O O . TYR A 1 81 ? -15.443 -17.286 7.860 1.00 95.88 81 TYR A O 1
ATOM 650 N N . GLU A 1 82 ? -15.152 -15.599 9.327 1.00 96.38 82 GLU A N 1
ATOM 651 C CA . GLU A 1 82 ? -16.267 -14.773 8.845 1.00 96.38 82 GLU A CA 1
ATOM 652 C C . GLU A 1 82 ? -15.912 -13.984 7.570 1.00 96.38 82 GLU A C 1
ATOM 654 O O . GLU A 1 82 ? -16.778 -13.419 6.905 1.00 96.38 82 GLU A O 1
ATOM 659 N N . GLY A 1 83 ? -14.628 -13.940 7.195 1.00 93.69 83 GLY A N 1
ATOM 660 C CA . GLY A 1 83 ? -14.152 -13.172 6.042 1.00 93.69 83 GLY A CA 1
ATOM 661 C C . GLY A 1 83 ? -14.222 -11.657 6.256 1.00 93.69 83 GLY A C 1
ATOM 662 O O . GLY A 1 83 ? -14.330 -10.898 5.291 1.00 93.69 83 GLY A O 1
ATOM 663 N N . GLU A 1 84 ? -14.157 -11.206 7.509 1.00 92.31 84 GLU A N 1
ATOM 664 C CA . GLU A 1 84 ? -14.334 -9.810 7.889 1.00 92.31 84 GLU A CA 1
ATOM 665 C C . GLU A 1 84 ? -13.017 -9.096 8.203 1.00 92.31 84 GLU A C 1
ATOM 667 O O . GLU A 1 84 ? -12.053 -9.650 8.739 1.00 92.31 84 GLU A O 1
ATOM 672 N N . ILE A 1 85 ? -12.999 -7.795 7.910 1.00 90.44 85 ILE A N 1
ATOM 673 C CA . ILE A 1 85 ? -11.923 -6.886 8.293 1.00 90.44 85 ILE A CA 1
ATOM 674 C C . ILE A 1 85 ? -12.515 -5.817 9.203 1.00 90.44 85 ILE A C 1
ATOM 676 O O . ILE A 1 85 ? -13.336 -5.003 8.785 1.00 90.44 85 ILE A O 1
ATOM 680 N N . ILE A 1 86 ? -12.056 -5.794 10.448 1.00 90.44 86 ILE A N 1
ATOM 681 C CA . ILE A 1 86 ? -12.586 -4.939 11.505 1.00 90.44 86 ILE A CA 1
ATOM 682 C C . ILE A 1 86 ? -11.524 -3.908 11.888 1.00 90.44 86 ILE A C 1
ATOM 684 O O . ILE A 1 86 ? -10.427 -4.238 12.343 1.00 90.44 86 ILE A O 1
ATOM 688 N N . LEU A 1 87 ? -11.860 -2.625 11.754 1.00 88.25 87 LEU A N 1
ATOM 689 C CA . LEU A 1 87 ? -11.032 -1.540 12.276 1.00 88.25 87 LEU A CA 1
ATOM 690 C C . LEU A 1 87 ? -11.249 -1.401 13.783 1.00 88.25 87 LEU A C 1
ATOM 692 O O . LEU A 1 87 ? -12.341 -1.036 14.228 1.00 88.25 87 LEU A O 1
ATOM 696 N N . ARG A 1 88 ? -10.211 -1.636 14.594 1.00 76.00 88 ARG A N 1
ATOM 697 C CA . ARG A 1 88 ? -10.317 -1.387 16.036 1.00 76.00 88 ARG A CA 1
ATOM 698 C C . ARG A 1 88 ? -10.349 0.117 16.293 1.00 76.00 88 ARG A C 1
ATOM 700 O O . ARG A 1 88 ? -9.370 0.827 16.080 1.00 76.00 88 ARG A O 1
ATOM 707 N N . LYS A 1 89 ? -11.478 0.611 16.804 1.00 65.38 89 LYS A N 1
ATOM 708 C CA . LYS A 1 89 ? -11.612 1.999 17.254 1.00 65.38 89 LYS A CA 1
ATOM 709 C C . LYS A 1 89 ? -10.697 2.223 18.457 1.00 65.38 89 LYS A C 1
ATOM 711 O O . LYS A 1 89 ? -10.996 1.779 19.563 1.00 65.38 89 LYS A O 1
ATOM 716 N N . GLN A 1 90 ? -9.612 2.963 18.275 1.00 57.34 90 GLN A N 1
ATOM 717 C CA . GLN A 1 90 ? -8.850 3.468 19.407 1.00 57.34 90 GLN A CA 1
ATOM 718 C C . GLN A 1 90 ? -9.568 4.707 19.959 1.00 57.34 90 GLN A C 1
ATOM 720 O O . GLN A 1 90 ? -9.274 5.835 19.580 1.00 57.34 90 GLN A O 1
ATOM 725 N N . ILE A 1 91 ? -10.533 4.519 20.865 1.00 50.44 91 ILE A N 1
ATOM 726 C CA . ILE A 1 91 ? -10.967 5.614 21.747 1.00 50.44 91 ILE A CA 1
ATOM 727 C C . ILE A 1 91 ? -9.847 5.822 22.777 1.00 50.44 91 ILE A C 1
ATOM 729 O O . ILE A 1 91 ? -9.953 5.405 23.925 1.00 50.44 91 ILE A O 1
ATOM 733 N N . ARG A 1 92 ? -8.725 6.424 22.375 1.00 48.62 92 ARG A N 1
ATOM 734 C CA . ARG A 1 92 ? -7.762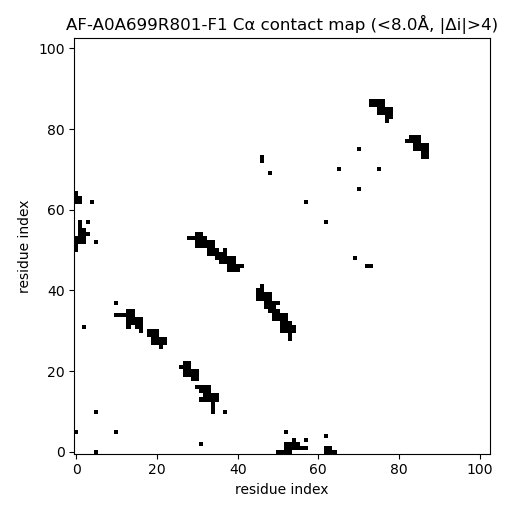 6.989 23.328 1.00 48.62 92 ARG A CA 1
ATOM 735 C C . ARG A 1 92 ? -8.079 8.471 23.458 1.00 48.62 92 ARG A C 1
ATOM 737 O O . ARG A 1 92 ? -7.628 9.273 22.656 1.00 48.62 92 ARG A O 1
ATOM 744 N N . GLY A 1 93 ? -8.923 8.806 24.429 1.00 47.28 93 GLY A N 1
ATOM 745 C CA . GLY A 1 93 ? -9.246 10.200 24.734 1.00 47.28 93 GLY A CA 1
ATOM 746 C C . GLY A 1 93 ? -10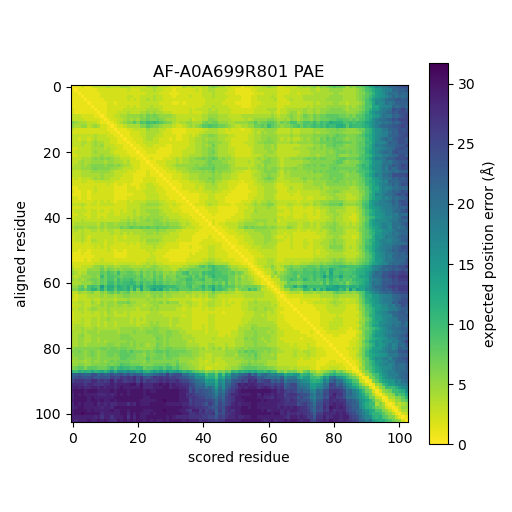.324 10.378 25.798 1.00 47.28 93 GLY A C 1
ATOM 747 O O . GLY A 1 93 ? -10.165 11.212 26.675 1.00 47.28 93 GLY A O 1
ATOM 748 N N . LEU A 1 94 ? -11.384 9.564 25.785 1.00 46.41 94 LEU A N 1
ATOM 749 C CA . LEU A 1 94 ? -12.488 9.735 26.745 1.00 46.41 94 LEU A CA 1
ATOM 750 C C . LEU A 1 94 ? -12.210 9.067 28.102 1.00 46.41 94 LEU A C 1
ATOM 752 O O . LEU A 1 94 ? -12.466 9.663 29.140 1.00 46.41 94 LEU A O 1
ATOM 756 N N . ALA A 1 95 ? -11.566 7.895 28.114 1.00 46.88 95 ALA A N 1
ATOM 757 C CA . ALA A 1 95 ? -11.261 7.185 29.363 1.00 46.88 95 ALA A CA 1
ATOM 758 C C . ALA A 1 95 ? -10.152 7.842 30.214 1.00 46.88 95 ALA A C 1
ATOM 760 O O . ALA A 1 95 ? -10.002 7.516 31.391 1.00 46.88 95 ALA A O 1
ATOM 761 N N . THR A 1 96 ? -9.352 8.745 29.635 1.00 47.03 96 THR A N 1
ATOM 762 C CA . THR A 1 96 ? -8.303 9.470 30.375 1.00 47.03 96 THR A CA 1
ATOM 763 C C . THR A 1 96 ? -8.844 10.751 31.015 1.00 47.03 96 THR A C 1
ATOM 765 O O . THR A 1 96 ? -8.340 11.160 32.055 1.00 47.03 96 THR A O 1
ATOM 768 N N . LEU A 1 97 ? -9.888 11.358 30.438 1.00 47.22 97 LEU A N 1
ATOM 769 C CA . LEU A 1 97 ? -10.515 12.569 30.977 1.00 47.22 97 LEU A CA 1
ATOM 770 C C . LEU A 1 97 ? -11.439 12.262 32.167 1.00 47.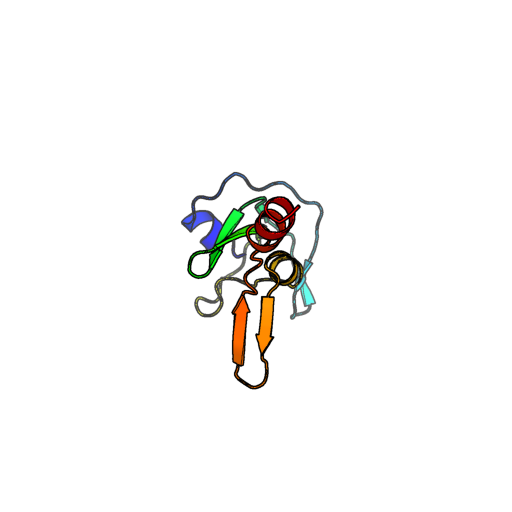22 97 LEU A C 1
ATOM 772 O O . LEU A 1 97 ? -11.397 12.987 33.156 1.00 47.22 97 LEU A O 1
ATOM 776 N N . GLU A 1 98 ? -12.169 11.141 32.151 1.00 53.06 98 GLU A N 1
ATOM 777 C CA . GLU A 1 98 ? -13.010 10.726 33.294 1.00 53.06 98 GLU A CA 1
ATOM 778 C C . GLU A 1 98 ? -12.197 10.384 34.556 1.00 53.0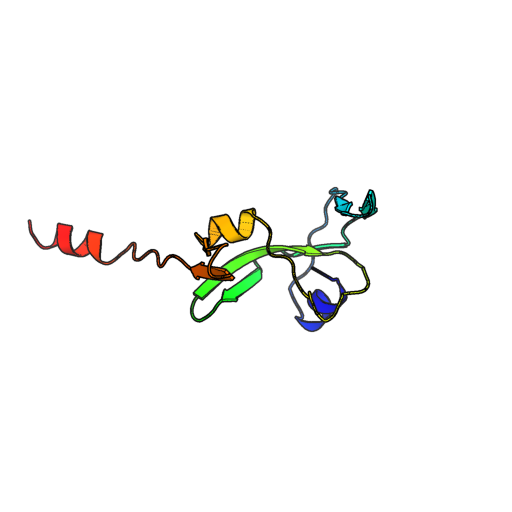6 98 GLU A C 1
ATOM 780 O O . GLU A 1 98 ? -12.687 10.527 35.674 1.00 53.06 98 GLU A O 1
ATOM 785 N N . LYS A 1 99 ? -10.929 9.975 34.404 1.00 52.66 99 LYS A N 1
ATOM 786 C CA . LYS A 1 99 ? -10.026 9.713 35.539 1.00 52.66 99 LYS A CA 1
ATOM 787 C C . LYS A 1 99 ? -9.413 10.977 36.146 1.00 52.66 99 LYS A C 1
ATOM 789 O O . LYS A 1 99 ? -8.938 10.918 37.272 1.00 52.66 99 LYS A O 1
ATOM 794 N N . LEU A 1 100 ? -9.423 12.099 35.425 1.00 51.81 100 LEU A N 1
ATOM 795 C CA . LEU A 1 100 ? -8.905 13.385 35.909 1.00 51.81 100 LEU A CA 1
ATOM 796 C C . LEU A 1 100 ? -9.995 14.286 36.505 1.00 51.81 100 LEU A C 1
ATOM 798 O O . LEU A 1 100 ? -9.662 15.278 37.139 1.00 51.81 100 LEU A O 1
ATOM 802 N N . GLN A 1 101 ? -11.276 13.951 36.325 1.00 52.16 101 GLN A N 1
ATOM 803 C CA . GLN A 1 101 ? -12.404 14.697 36.904 1.00 52.16 101 GLN A CA 1
ATOM 804 C C . GLN A 1 101 ? -12.961 14.079 38.200 1.00 52.16 101 GLN A C 1
ATOM 806 O O . GLN A 1 101 ? -13.834 14.679 38.818 1.00 52.16 101 GLN A O 1
ATOM 811 N N . ASN A 1 102 ? -12.454 12.915 38.625 1.00 49.69 102 ASN A N 1
ATOM 812 C CA . ASN A 1 102 ? -12.897 12.198 39.832 1.00 49.69 102 ASN A CA 1
ATOM 813 C C . ASN A 1 102 ? -11.844 12.173 40.962 1.00 49.69 102 ASN A C 1
ATOM 815 O O . ASN A 1 102 ? -11.859 11.268 41.799 1.00 49.69 102 ASN A O 1
ATOM 819 N N . HIS A 1 103 ? -10.944 13.159 40.993 1.00 47.22 103 HIS A N 1
ATOM 820 C CA . HIS A 1 103 ? -10.050 13.421 42.123 1.00 47.22 103 HIS A CA 1
ATOM 821 C C . HIS A 1 103 ? -10.132 14.883 42.544 1.00 47.22 103 HIS A C 1
ATOM 823 O O . HIS A 1 103 ? -10.012 15.750 41.651 1.00 47.22 103 HIS A O 1
#

Organism: Tanacetum cinerariifolium (NCBI:txid118510)

Sequence (103 aa):
MPLSIYKKLRLPTLNDTKMVLEIADRTISKPTGVAENVFVKIDKFYFPANFVVLDFVADPRVPLILGRPFLSTAHVLIDVYEGEIILRKQIRGLATLEKLQNH

Radius of gyration: 17.99 Å; Cα contacts (8 Å, |Δi|>4): 128; chains: 1; bounding box: 33×32×58 Å

pLDDT: mean 84.94, std 14.8, range [46.41, 96.62]

Secondary structure (DSSP, 8-state):
-BHHHHHHHTPPPPBP----EE-TTS-EE--SEEEEEEEEEETTEEEEEEEEEB-S---TT------HHHHHHTTEEEETTTTEEEE-----SHHHHTTTS--

Foldseek 3Di:
DEPVVCVVVVADDFADDPDWDQDPVRDIFDFPHKRFQDWDDDPNDTFGDIDGYGHDDADPVDNDDDDPVRCVRQVWDADPVVRDIDRDDPPPPPVVVVVVVPD

InterPro domains:
  IPR021109 Aspartic peptidase domain superfamily [G3DSA:2.40.70.10] (1-97)

Mean predicted aligned error: 8.25 Å